Protein AF-A0A6B3EVW9-F1 (afdb_monomer_lite)

Structure (mmCIF, N/CA/C/O backbone):
data_AF-A0A6B3EVW9-F1
#
_entry.id   AF-A0A6B3EVW9-F1
#
loop_
_atom_site.group_PDB
_atom_site.id
_atom_site.type_symbol
_atom_site.label_atom_id
_atom_site.label_alt_id
_atom_site.label_comp_id
_atom_site.label_asym_id
_atom_site.label_entity_id
_atom_site.label_seq_id
_atom_site.pdbx_PDB_ins_code
_atom_site.Cartn_x
_atom_site.Cartn_y
_atom_site.Cartn_z
_atom_site.occupancy
_atom_site.B_iso_or_equiv
_atom_site.auth_seq_id
_atom_site.auth_comp_id
_atom_site.auth_asym_id
_atom_site.auth_atom_id
_atom_site.pdbx_PDB_model_num
ATOM 1 N N . TRP A 1 1 ? -6.350 -19.915 9.420 1.00 92.56 1 TRP A N 1
ATOM 2 C CA . TRP A 1 1 ? -6.294 -18.930 8.318 1.00 92.56 1 TRP A CA 1
ATOM 3 C C . TRP A 1 1 ? -4.912 -18.767 7.676 1.00 92.56 1 TRP A C 1
ATOM 5 O O . TRP A 1 1 ? -4.705 -19.377 6.641 1.00 92.56 1 TRP A O 1
ATOM 15 N N . TRP A 1 2 ? -3.934 -18.014 8.222 1.00 94.38 2 TRP A N 1
ATOM 16 C CA . TRP A 1 2 ? -2.649 -17.780 7.506 1.00 94.38 2 TRP A CA 1
ATOM 17 C C . TRP A 1 2 ? -1.903 -19.070 7.156 1.00 94.38 2 TRP A C 1
ATOM 19 O O . TRP A 1 2 ? -1.462 -19.227 6.024 1.00 94.38 2 TRP A O 1
ATOM 29 N N . ARG A 1 3 ? -1.845 -20.028 8.091 1.00 95.31 3 ARG A N 1
ATOM 30 C CA . ARG A 1 3 ? -1.241 -21.350 7.850 1.00 95.31 3 ARG A CA 1
ATOM 31 C C . ARG A 1 3 ? -1.857 -22.089 6.658 1.00 95.31 3 ARG A C 1
ATOM 33 O O . ARG A 1 3 ? -1.144 -22.807 5.977 1.00 95.31 3 ARG A O 1
ATOM 40 N N . GLU A 1 4 ? -3.148 -21.895 6.397 1.00 95.69 4 GLU A N 1
ATOM 41 C CA . GLU A 1 4 ? -3.839 -22.511 5.256 1.00 95.69 4 GLU A CA 1
ATOM 42 C C . GLU A 1 4 ? -3.538 -21.786 3.937 1.00 95.69 4 GLU A C 1
ATOM 44 O O . GLU A 1 4 ? -3.576 -22.402 2.878 1.00 95.69 4 GLU A O 1
ATOM 49 N N . ARG A 1 5 ? -3.239 -20.480 3.982 1.00 92.75 5 ARG A N 1
ATOM 50 C CA . ARG A 1 5 ? -2.986 -19.665 2.782 1.00 92.75 5 ARG A CA 1
ATOM 51 C C . ARG A 1 5 ? -1.537 -19.658 2.337 1.00 92.75 5 ARG A C 1
ATOM 53 O O . ARG A 1 5 ? -1.301 -19.602 1.137 1.00 92.75 5 ARG A O 1
ATOM 60 N N . LEU A 1 6 ? -0.597 -19.758 3.279 1.00 93.62 6 LEU A N 1
ATOM 61 C CA . LEU A 1 6 ? 0.848 -19.748 3.024 1.00 93.62 6 LEU A CA 1
ATOM 62 C C . LEU A 1 6 ? 1.284 -20.621 1.830 1.00 93.62 6 LEU A C 1
ATOM 64 O O . LEU A 1 6 ? 2.048 -20.109 1.014 1.00 93.62 6 LEU A O 1
ATOM 68 N N . PRO A 1 7 ? 0.801 -21.872 1.658 1.00 95.50 7 PRO A N 1
ATOM 69 C CA . PRO A 1 7 ? 1.230 -22.717 0.540 1.00 95.50 7 PRO A CA 1
ATOM 70 C C . PRO A 1 7 ? 0.854 -22.187 -0.852 1.00 95.50 7 PRO A C 1
ATOM 72 O O . PRO A 1 7 ? 1.458 -22.603 -1.834 1.00 95.50 7 PRO A O 1
ATOM 75 N N . ASN A 1 8 ? -0.141 -21.298 -0.943 1.00 94.31 8 ASN A N 1
ATOM 76 C CA . ASN A 1 8 ? -0.726 -20.832 -2.204 1.00 94.31 8 ASN A CA 1
ATOM 77 C C . ASN A 1 8 ? -0.412 -19.363 -2.523 1.00 94.31 8 ASN A C 1
ATOM 79 O O . ASN A 1 8 ? -0.907 -18.847 -3.528 1.00 94.31 8 ASN A O 1
ATOM 83 N N . LEU A 1 9 ? 0.353 -18.677 -1.668 1.00 94.44 9 LEU A N 1
ATOM 84 C CA . LEU A 1 9 ? 0.688 -17.275 -1.888 1.00 94.44 9 LEU A CA 1
ATOM 85 C C . LEU A 1 9 ? 1.670 -17.131 -3.065 1.00 94.44 9 LEU A C 1
ATOM 87 O O . LEU A 1 9 ? 2.618 -17.917 -3.170 1.00 94.44 9 LEU A O 1
ATOM 91 N N . PRO A 1 10 ? 1.486 -16.126 -3.939 1.00 95.00 10 PRO A N 1
ATOM 92 C CA . PRO A 1 10 ? 2.425 -15.869 -5.020 1.00 95.00 10 PRO A CA 1
ATOM 93 C C . PRO A 1 10 ? 3.740 -15.279 -4.490 1.00 95.00 10 PRO A C 1
ATOM 95 O O . PRO A 1 10 ? 3.933 -15.034 -3.299 1.00 95.00 10 PRO A O 1
ATOM 98 N N . ARG A 1 11 ? 4.682 -15.042 -5.403 1.00 92.56 11 ARG A N 1
ATOM 99 C CA . ARG A 1 11 ? 5.918 -14.318 -5.089 1.00 92.56 11 ARG A CA 1
ATOM 100 C C . ARG A 1 11 ? 5.661 -12.808 -5.025 1.00 92.56 11 ARG A C 1
ATOM 102 O O . ARG A 1 11 ? 4.625 -12.320 -5.469 1.00 92.56 11 ARG A O 1
ATOM 109 N N . ALA A 1 12 ? 6.622 -12.069 -4.480 1.00 92.69 12 ALA A N 1
ATOM 110 C CA . ALA A 1 12 ? 6.663 -10.615 -4.620 1.00 92.69 12 ALA A CA 1
ATOM 111 C C . ALA A 1 12 ? 6.796 -10.214 -6.108 1.00 92.69 12 ALA A C 1
ATOM 113 O O . ALA A 1 12 ? 7.372 -10.988 -6.884 1.00 92.69 12 ALA A O 1
ATOM 114 N N . PRO A 1 13 ? 6.300 -9.029 -6.508 1.00 93.81 13 PRO A N 1
ATOM 115 C CA . PRO A 1 13 ? 6.425 -8.549 -7.882 1.00 93.81 13 PRO A CA 1
ATOM 116 C C . PRO A 1 13 ? 7.898 -8.361 -8.266 1.00 93.81 13 PRO A C 1
ATOM 118 O O . PRO A 1 13 ? 8.693 -7.855 -7.468 1.00 93.81 13 PRO A O 1
ATOM 121 N N . ARG A 1 14 ? 8.266 -8.734 -9.497 1.00 92.75 14 ARG A N 1
ATOM 122 C CA . ARG A 1 14 ? 9.594 -8.445 -10.057 1.00 92.75 14 ARG A CA 1
ATOM 123 C C . ARG A 1 14 ? 9.526 -7.213 -10.945 1.00 92.75 14 ARG A C 1
ATOM 125 O O . ARG A 1 14 ? 9.082 -7.287 -12.086 1.00 92.75 14 ARG A O 1
ATOM 132 N N . LEU A 1 15 ? 9.988 -6.093 -10.401 1.00 92.75 15 LEU A N 1
ATOM 133 C CA . LEU A 1 15 ? 10.106 -4.822 -11.111 1.00 92.75 15 LEU A CA 1
ATOM 134 C C . LEU A 1 15 ? 11.436 -4.739 -11.883 1.00 92.75 15 LEU A C 1
ATOM 136 O O . LEU A 1 15 ? 12.411 -5.382 -11.488 1.00 92.75 15 LEU A O 1
ATOM 140 N N . PRO A 1 16 ? 11.517 -3.920 -12.948 1.00 92.50 16 PRO A N 1
ATOM 141 C CA . PRO A 1 16 ? 12.755 -3.675 -13.674 1.00 92.50 16 PRO A CA 1
ATOM 142 C C . PRO A 1 16 ? 13.716 -2.858 -12.806 1.00 92.50 16 PRO A C 1
ATOM 144 O O . PRO A 1 16 ? 13.627 -1.633 -12.719 1.00 92.50 16 PRO A O 1
ATOM 147 N N . THR A 1 17 ? 14.645 -3.544 -12.150 1.00 89.00 17 THR A N 1
ATOM 148 C CA . THR A 1 17 ? 15.698 -2.938 -11.334 1.00 89.00 17 THR A CA 1
ATOM 149 C C . THR A 1 17 ? 17.056 -3.089 -12.017 1.00 89.00 17 THR A C 1
ATOM 151 O O . THR A 1 17 ? 17.298 -4.030 -12.770 1.00 89.00 17 THR A O 1
ATOM 154 N N . THR A 1 18 ? 17.971 -2.152 -11.759 1.00 86.25 18 THR A N 1
ATOM 155 C CA . THR A 1 18 ? 19.360 -2.235 -12.248 1.00 86.25 18 THR A CA 1
ATOM 156 C C . THR A 1 18 ? 20.193 -3.265 -11.484 1.00 86.25 18 THR A C 1
ATOM 158 O O . THR A 1 18 ? 21.204 -3.737 -11.994 1.00 86.25 18 THR A O 1
ATOM 161 N N . VAL A 1 19 ? 19.767 -3.609 -10.267 1.00 83.88 19 VAL A N 1
ATOM 162 C CA . VAL A 1 19 ? 20.385 -4.596 -9.375 1.00 83.88 19 VAL A CA 1
ATOM 163 C C . VAL A 1 19 ? 19.284 -5.502 -8.839 1.00 83.88 19 VAL A C 1
ATOM 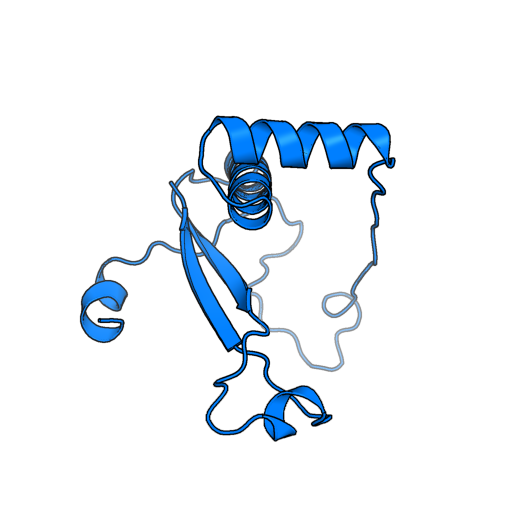165 O O . VAL A 1 19 ? 18.175 -5.027 -8.582 1.00 83.88 19 VAL A O 1
ATOM 168 N N . ASP A 1 20 ? 19.563 -6.796 -8.681 1.00 83.31 20 ASP A N 1
ATOM 169 C CA . ASP A 1 20 ? 18.605 -7.720 -8.071 1.00 83.31 20 ASP A CA 1
ATOM 170 C C . A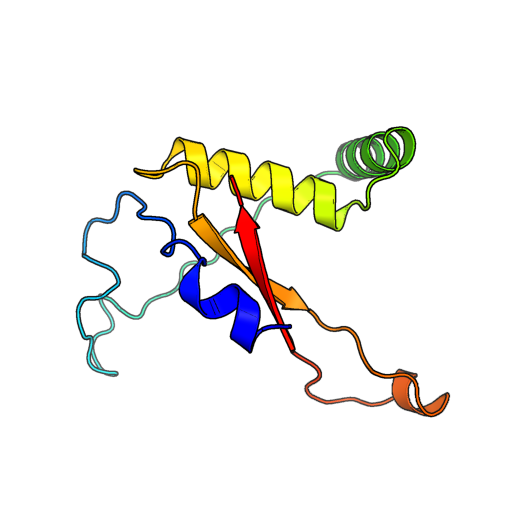SP A 1 20 ? 18.357 -7.299 -6.607 1.00 83.31 20 ASP A C 1
ATOM 172 O O . ASP A 1 20 ? 19.311 -7.285 -5.821 1.00 83.31 20 ASP A O 1
ATOM 176 N N . PRO A 1 21 ? 17.111 -6.961 -6.218 1.00 77.75 21 PRO A N 1
ATOM 177 C CA . PRO A 1 21 ? 16.784 -6.532 -4.859 1.00 77.75 21 PRO A CA 1
ATOM 178 C C . PRO A 1 21 ? 17.020 -7.616 -3.794 1.00 77.75 21 PRO A C 1
ATOM 180 O O . PRO A 1 21 ? 17.024 -7.299 -2.608 1.00 77.75 21 PRO A O 1
ATOM 183 N N . LEU A 1 22 ? 17.216 -8.880 -4.186 1.00 79.06 22 LEU A N 1
ATOM 184 C CA . LEU A 1 22 ? 17.574 -9.981 -3.287 1.00 79.06 22 LEU A CA 1
ATOM 185 C C . LEU A 1 22 ? 19.090 -10.179 -3.143 1.00 79.06 22 LEU A C 1
ATOM 187 O O . LEU A 1 22 ? 19.517 -11.080 -2.419 1.00 79.06 22 LEU A O 1
ATOM 191 N N . THR A 1 23 ? 19.907 -9.353 -3.803 1.00 83.81 23 THR A N 1
ATOM 192 C CA . THR A 1 23 ? 21.362 -9.359 -3.611 1.00 83.81 23 THR A CA 1
ATOM 193 C C . THR A 1 23 ? 21.677 -9.009 -2.153 1.00 83.81 23 THR A C 1
ATOM 195 O O . THR A 1 23 ? 21.257 -7.949 -1.687 1.00 83.81 23 THR A O 1
ATOM 198 N N . PRO A 1 24 ? 22.414 -9.855 -1.407 1.00 83.38 24 PRO A N 1
ATOM 199 C CA . PRO A 1 24 ? 22.807 -9.536 -0.041 1.00 83.38 24 PRO A CA 1
ATOM 200 C C . PRO A 1 24 ? 23.681 -8.281 -0.002 1.00 83.38 24 PRO A C 1
ATOM 202 O O . PRO A 1 24 ? 24.711 -8.215 -0.671 1.00 83.38 24 PRO A O 1
ATOM 205 N N . VAL A 1 25 ? 23.289 -7.308 0.815 1.00 82.94 25 VAL A N 1
ATOM 206 C CA . VAL A 1 25 ? 24.023 -6.054 1.013 1.00 82.94 25 VAL A CA 1
ATOM 207 C C . VAL A 1 25 ? 24.501 -5.944 2.452 1.00 82.94 25 VAL A C 1
ATOM 209 O O . VAL A 1 25 ? 23.786 -6.294 3.392 1.00 82.94 25 VAL A O 1
ATOM 212 N N . SER A 1 26 ? 25.732 -5.470 2.637 1.00 82.19 26 SER A N 1
ATOM 213 C CA . SER A 1 26 ? 26.234 -5.144 3.974 1.00 82.19 26 SER A CA 1
ATOM 214 C C . SER A 1 26 ? 25.637 -3.817 4.450 1.00 82.19 26 SER A C 1
ATOM 216 O O . SER A 1 26 ? 25.341 -2.944 3.638 1.00 82.19 26 SER A O 1
ATOM 218 N N . ALA A 1 27 ? 25.529 -3.615 5.765 1.00 74.56 27 ALA A N 1
ATOM 219 C CA . ALA A 1 27 ? 25.033 -2.354 6.327 1.00 74.56 27 ALA A CA 1
ATOM 220 C C . ALA A 1 27 ? 25.885 -1.121 5.943 1.00 74.56 27 ALA A C 1
ATOM 222 O O . ALA A 1 27 ? 25.413 0.005 6.060 1.00 74.56 27 ALA A O 1
ATOM 223 N N . GLY A 1 28 ? 27.131 -1.323 5.495 1.00 79.81 28 GLY A N 1
ATOM 224 C CA . GLY A 1 28 ? 28.015 -0.255 5.016 1.00 79.81 28 GLY A CA 1
ATOM 225 C C . GLY A 1 28 ? 27.873 0.070 3.526 1.00 79.81 28 GLY A C 1
ATOM 226 O O . GLY A 1 28 ? 28.519 1.003 3.054 1.00 79.81 28 GLY A O 1
ATOM 227 N N . ASP A 1 29 ? 27.065 -0.683 2.774 1.00 80.44 29 ASP A N 1
ATOM 228 C CA . ASP A 1 29 ? 26.895 -0.489 1.334 1.00 80.44 29 ASP A CA 1
ATOM 229 C C . ASP A 1 29 ? 25.858 0.603 1.042 1.00 80.44 29 ASP A C 1
ATOM 231 O O . ASP A 1 29 ? 24.670 0.348 0.829 1.00 80.44 29 ASP A O 1
ATOM 235 N N . THR A 1 30 ? 26.311 1.853 1.043 1.00 77.12 30 THR A N 1
ATOM 236 C CA . THR A 1 30 ? 25.463 3.030 0.811 1.00 77.12 30 THR A CA 1
ATOM 237 C C . THR A 1 30 ? 24.982 3.169 -0.634 1.00 77.12 30 THR A C 1
ATOM 239 O O . THR A 1 30 ? 24.041 3.925 -0.880 1.00 77.12 30 THR A O 1
ATOM 242 N N . ALA A 1 31 ? 25.577 2.442 -1.589 1.00 75.69 31 ALA A N 1
ATOM 243 C CA . ALA A 1 31 ? 25.146 2.467 -2.985 1.00 75.69 31 ALA A CA 1
ATOM 244 C C . ALA A 1 31 ? 23.817 1.723 -3.172 1.00 75.69 31 ALA A C 1
ATOM 246 O O . ALA A 1 31 ? 22.982 2.143 -3.974 1.00 75.69 31 ALA A O 1
ATOM 247 N N . LEU A 1 32 ? 23.608 0.650 -2.401 1.00 73.56 32 LEU A N 1
ATOM 248 C CA . LEU A 1 32 ? 22.403 -0.179 -2.462 1.00 73.56 32 LEU A CA 1
ATOM 249 C C . LEU A 1 32 ? 21.425 0.057 -1.297 1.00 73.56 32 LEU A C 1
ATOM 251 O O . LEU A 1 32 ? 20.263 -0.327 -1.397 1.00 73.56 32 LEU A O 1
ATOM 255 N N . THR A 1 33 ? 21.839 0.740 -0.222 1.00 77.31 33 THR A N 1
ATOM 256 C CA . THR A 1 33 ? 21.000 1.021 0.966 1.00 77.31 33 THR A CA 1
ATOM 257 C C . THR A 1 33 ? 20.528 2.481 1.070 1.00 77.31 33 THR A C 1
ATOM 259 O O . THR A 1 33 ? 20.398 3.039 2.159 1.00 77.31 33 THR A O 1
ATOM 262 N N . HIS A 1 34 ? 20.231 3.129 -0.058 1.00 82.44 34 HIS A N 1
ATOM 263 C CA . HIS A 1 34 ? 19.726 4.507 -0.087 1.00 82.44 34 HIS A CA 1
ATOM 264 C C . HIS A 1 34 ? 18.236 4.584 -0.465 1.00 82.44 34 HIS A C 1
ATOM 266 O O . HIS A 1 34 ? 17.775 3.931 -1.397 1.00 82.44 34 HIS A O 1
ATOM 272 N N . SER A 1 35 ? 17.481 5.453 0.217 1.00 87.25 35 SER A N 1
ATOM 273 C CA . SER A 1 35 ? 16.068 5.727 -0.078 1.00 87.25 35 SER A CA 1
ATOM 274 C C . SER A 1 35 ? 15.879 7.130 -0.645 1.00 87.25 35 SER A C 1
ATOM 276 O O . SER A 1 35 ? 16.300 8.116 -0.047 1.00 87.25 35 SER A O 1
ATOM 278 N N . ARG A 1 36 ? 15.172 7.243 -1.774 1.00 90.62 36 ARG A N 1
ATOM 279 C CA . ARG A 1 36 ? 14.742 8.534 -2.328 1.00 90.62 36 ARG A CA 1
ATOM 280 C C . ARG A 1 36 ? 13.255 8.741 -2.070 1.00 90.62 36 ARG A C 1
ATOM 282 O O . ARG A 1 36 ? 12.433 7.930 -2.485 1.00 90.62 36 ARG A O 1
ATOM 289 N N . ARG A 1 37 ? 12.893 9.867 -1.453 1.00 94.56 37 ARG A N 1
ATOM 290 C CA . ARG A 1 37 ? 11.489 10.242 -1.256 1.00 94.56 37 ARG A CA 1
ATOM 291 C C . ARG A 1 37 ? 10.939 10.922 -2.507 1.00 94.56 37 ARG A C 1
ATOM 293 O O . ARG A 1 37 ? 11.370 12.015 -2.866 1.00 94.56 37 ARG A O 1
ATOM 300 N N . LEU A 1 38 ? 9.957 10.286 -3.134 1.00 95.88 38 LEU A N 1
ATOM 301 C CA . LEU A 1 38 ? 9.100 10.893 -4.150 1.00 95.88 38 LEU A CA 1
ATOM 302 C C . LEU A 1 38 ? 7.723 11.155 -3.537 1.00 95.88 38 LEU A C 1
ATOM 304 O O . LEU A 1 38 ? 7.305 10.453 -2.616 1.00 95.88 38 LEU A O 1
ATOM 308 N N . HIS A 1 39 ? 7.031 12.187 -4.009 1.00 95.94 39 HIS A N 1
ATOM 309 C CA . HIS A 1 39 ? 5.677 12.489 -3.563 1.00 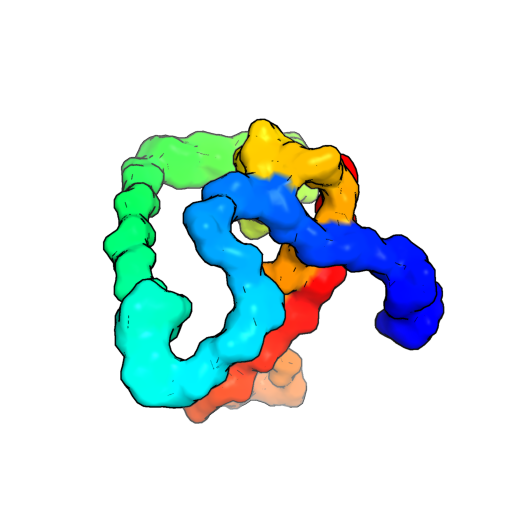95.94 39 HIS A CA 1
ATOM 310 C C . HIS A 1 39 ? 4.841 13.016 -4.724 1.00 95.94 39 HIS A C 1
ATOM 312 O O . HIS A 1 39 ? 5.347 13.699 -5.613 1.00 95.94 39 HIS A O 1
ATOM 318 N N . HIS A 1 40 ? 3.554 12.700 -4.684 1.00 94.75 40 HIS A N 1
ATOM 319 C CA . HIS A 1 40 ? 2.547 13.249 -5.574 1.00 94.75 40 HIS A CA 1
ATOM 320 C C . HIS A 1 40 ? 1.345 13.661 -4.727 1.00 94.75 40 HIS A C 1
ATOM 322 O O . HIS A 1 40 ? 0.962 12.941 -3.802 1.00 94.75 40 HIS A O 1
ATOM 328 N N . TRP A 1 41 ? 0.782 14.832 -5.011 1.00 96.38 41 TRP A N 1
ATOM 329 C CA . TRP A 1 41 ? -0.340 15.379 -4.261 1.00 96.38 41 TRP A CA 1
ATOM 330 C C . TRP A 1 41 ? -1.570 15.464 -5.154 1.00 96.38 41 TRP A C 1
ATOM 332 O O . TRP A 1 41 ? -1.552 16.145 -6.176 1.00 96.38 41 TRP A O 1
ATOM 342 N N . LEU A 1 42 ? -2.638 14.785 -4.736 1.00 95.69 42 LEU A N 1
ATOM 343 C CA . LEU A 1 42 ? -3.958 14.938 -5.332 1.00 95.69 42 LEU A CA 1
ATOM 344 C C . LEU A 1 42 ? -4.644 16.150 -4.708 1.00 95.69 42 LEU A C 1
ATOM 346 O O . LEU A 1 42 ? -4.781 16.228 -3.481 1.00 95.69 42 LEU A O 1
ATOM 350 N N . GLY A 1 43 ? -5.097 17.070 -5.558 1.00 98.31 43 GLY A N 1
ATOM 351 C CA . GLY A 1 43 ? -5.829 18.246 -5.116 1.00 98.31 43 GLY A CA 1
ATOM 352 C C . GLY A 1 43 ? -7.150 17.879 -4.425 1.00 98.31 43 GLY A C 1
ATOM 353 O O . GLY A 1 43 ? -7.644 16.755 -4.561 1.00 98.31 43 GLY A O 1
ATOM 354 N N . PRO A 1 44 ? -7.777 18.818 -3.692 1.00 98.25 44 PRO A N 1
ATOM 355 C CA . PRO A 1 44 ? -9.026 18.553 -2.980 1.00 98.25 44 PRO A CA 1
ATOM 356 C C . PRO A 1 44 ? -10.140 18.015 -3.887 1.00 98.25 44 PRO A C 1
ATOM 358 O O . PRO A 1 44 ? -10.867 17.110 -3.480 1.00 98.25 44 PRO A O 1
ATOM 361 N N . ALA A 1 45 ? -10.242 18.536 -5.116 1.00 98.44 45 ALA A N 1
ATOM 362 C CA . ALA A 1 45 ? -11.228 18.099 -6.101 1.00 98.44 45 ALA A CA 1
ATOM 363 C C . ALA A 1 45 ? -10.994 16.646 -6.546 1.00 98.44 45 ALA A C 1
ATOM 365 O O . ALA A 1 45 ? -11.918 15.836 -6.478 1.00 98.44 45 ALA A O 1
ATOM 366 N N . ASP A 1 46 ? -9.759 16.288 -6.904 1.00 97.56 46 ASP A N 1
ATOM 367 C CA . ASP A 1 46 ? -9.408 14.933 -7.352 1.00 97.56 46 ASP A CA 1
ATOM 368 C C . ASP A 1 46 ? -9.573 13.910 -6.226 1.00 97.56 46 ASP A C 1
ATOM 370 O O . ASP A 1 46 ? -10.143 12.834 -6.414 1.00 97.56 46 ASP A O 1
ATOM 374 N N . LYS A 1 47 ? -9.149 14.275 -5.008 1.00 97.56 47 LYS A N 1
ATOM 375 C CA . LYS A 1 47 ? -9.357 13.453 -3.812 1.00 97.56 47 LYS A CA 1
ATOM 376 C C . LYS A 1 47 ? -10.846 13.216 -3.555 1.00 97.56 47 LYS A C 1
ATOM 378 O O . LYS A 1 47 ? -11.244 12.090 -3.252 1.00 97.56 47 LYS A O 1
ATOM 383 N N . ALA A 1 48 ? -11.673 14.256 -3.657 1.00 98.12 48 ALA A N 1
ATOM 384 C CA . ALA A 1 48 ? -13.116 14.129 -3.478 1.00 98.12 48 ALA A CA 1
ATOM 385 C C . ALA A 1 48 ? -13.745 13.253 -4.569 1.00 98.12 48 ALA A C 1
ATOM 387 O O . ALA A 1 48 ? -14.578 12.400 -4.258 1.00 98.12 48 ALA A O 1
ATOM 388 N N . ALA A 1 49 ? -13.315 13.411 -5.824 1.00 97.75 49 ALA A N 1
ATOM 389 C CA . ALA A 1 49 ? -13.769 12.590 -6.939 1.00 97.75 49 ALA A CA 1
ATOM 390 C C . ALA A 1 49 ? -13.459 11.103 -6.706 1.00 97.75 49 ALA A C 1
ATOM 392 O O . ALA A 1 49 ? -14.362 10.272 -6.813 1.00 97.75 49 ALA A O 1
ATOM 393 N N . LEU A 1 50 ? -12.232 10.776 -6.285 1.00 96.69 50 LEU A N 1
ATOM 394 C CA . LEU A 1 50 ? -11.824 9.410 -5.949 1.00 96.69 50 LEU A CA 1
ATOM 395 C C . LEU A 1 50 ? -12.676 8.812 -4.819 1.00 96.69 50 LEU A C 1
ATOM 397 O O . LEU A 1 50 ? -13.185 7.699 -4.947 1.00 96.69 50 LEU A O 1
ATOM 401 N N . ILE A 1 51 ? -12.869 9.550 -3.721 1.00 98.06 51 ILE A N 1
ATOM 402 C CA . ILE A 1 51 ? -13.660 9.077 -2.574 1.00 98.06 51 ILE A CA 1
ATOM 403 C C . ILE A 1 51 ? -15.123 8.853 -2.974 1.00 98.06 51 ILE A C 1
ATOM 405 O O . ILE A 1 51 ? -15.726 7.853 -2.582 1.00 98.06 51 ILE A O 1
ATOM 409 N N . ASN A 1 52 ? -15.702 9.762 -3.758 1.00 98.19 52 ASN A N 1
ATOM 410 C CA . ASN A 1 52 ? -17.085 9.648 -4.210 1.00 98.19 52 ASN A CA 1
ATOM 411 C C . ASN A 1 52 ? -17.275 8.481 -5.185 1.00 98.19 52 ASN A C 1
ATOM 413 O O . ASN A 1 52 ? -18.284 7.781 -5.097 1.00 98.19 52 ASN A O 1
ATOM 417 N N . ALA A 1 53 ? -16.311 8.243 -6.077 1.00 98.00 53 ALA A N 1
ATOM 418 C CA . ALA A 1 53 ? -16.317 7.082 -6.957 1.00 98.00 53 ALA A CA 1
ATOM 419 C C . ALA A 1 53 ? -16.250 5.779 -6.149 1.00 98.00 53 ALA A C 1
ATOM 421 O O . ALA A 1 53 ? -17.120 4.927 -6.310 1.00 98.00 53 ALA A O 1
ATOM 422 N N . ALA A 1 54 ? -15.299 5.662 -5.216 1.00 98.12 54 ALA A N 1
ATOM 423 C CA . ALA A 1 54 ? -15.169 4.491 -4.347 1.00 98.12 54 ALA A CA 1
ATOM 424 C C . ALA A 1 54 ? -16.482 4.188 -3.601 1.00 98.12 54 ALA A C 1
ATOM 426 O O . ALA A 1 54 ? -16.987 3.067 -3.648 1.00 98.12 54 ALA A O 1
ATOM 427 N N . ARG A 1 55 ? -17.102 5.219 -3.007 1.00 97.25 55 ARG A N 1
ATOM 428 C CA . ARG A 1 55 ? -18.399 5.098 -2.320 1.00 97.25 55 ARG A CA 1
ATOM 429 C C . ARG A 1 55 ? -19.524 4.639 -3.240 1.00 97.25 55 ARG A C 1
ATOM 431 O O . ARG A 1 55 ? -20.309 3.788 -2.837 1.00 97.25 55 ARG A O 1
ATOM 438 N N . ARG A 1 56 ? -19.608 5.181 -4.461 1.00 98.12 56 ARG A N 1
ATOM 439 C CA . ARG A 1 56 ? -20.628 4.792 -5.450 1.00 98.12 56 ARG A CA 1
ATOM 440 C C . ARG A 1 56 ? -20.560 3.300 -5.783 1.00 98.12 56 ARG A C 1
ATOM 442 O O . ARG A 1 56 ? -21.600 2.692 -5.998 1.00 98.12 56 ARG A O 1
ATOM 449 N N . TYR A 1 57 ? -19.357 2.732 -5.795 1.00 97.25 57 TYR A N 1
ATOM 450 C CA . TYR A 1 57 ? -19.124 1.310 -6.052 1.00 97.25 57 TYR A CA 1
ATOM 451 C C . TYR A 1 57 ? -19.052 0.451 -4.777 1.00 97.25 57 TYR A C 1
ATOM 453 O O . TYR A 1 57 ? -18.742 -0.731 -4.862 1.00 97.25 57 TYR A O 1
ATOM 461 N N . GLY A 1 58 ? -19.344 1.014 -3.598 1.00 97.81 58 GLY A N 1
ATOM 462 C CA . GLY A 1 58 ? -19.383 0.261 -2.340 1.00 97.81 58 GLY A CA 1
ATOM 463 C C . GLY A 1 58 ? -18.017 -0.200 -1.821 1.00 97.81 58 GLY A C 1
ATOM 464 O O . GLY A 1 58 ? -17.963 -1.109 -0.997 1.00 97.81 58 GLY A O 1
ATOM 465 N N . ILE A 1 59 ? -16.920 0.415 -2.271 1.00 97.81 59 ILE A N 1
ATOM 466 C CA . ILE A 1 59 ? -15.557 0.087 -1.831 1.00 97.81 59 ILE A CA 1
ATOM 467 C C . ILE A 1 59 ? -14.949 1.210 -0.990 1.00 97.81 59 ILE A C 1
ATOM 469 O O . ILE A 1 59 ? -15.341 2.379 -1.067 1.00 97.81 59 ILE A O 1
ATOM 473 N N . THR A 1 60 ? -13.959 0.864 -0.168 1.00 96.31 60 THR A N 1
ATOM 474 C CA . THR A 1 60 ? -13.233 1.861 0.623 1.00 96.31 60 THR A CA 1
ATOM 475 C C . THR A 1 60 ? -12.255 2.643 -0.264 1.00 96.31 60 THR A C 1
ATOM 477 O O . THR A 1 60 ? -11.718 2.090 -1.228 1.00 96.31 60 THR A O 1
ATOM 480 N N . PRO A 1 61 ? -11.944 3.914 0.060 1.00 95.81 61 PRO A N 1
ATOM 481 C CA . PRO A 1 61 ? -10.893 4.654 -0.641 1.00 95.81 61 PRO A CA 1
ATOM 482 C C . PRO A 1 61 ? -9.527 3.954 -0.588 1.00 95.81 61 PRO A C 1
ATOM 484 O O . PRO A 1 61 ? -8.765 4.029 -1.546 1.00 95.81 61 PRO A O 1
ATOM 487 N N . ALA A 1 62 ? -9.232 3.251 0.512 1.00 94.00 62 ALA A N 1
ATOM 488 C CA . ALA A 1 62 ? -8.011 2.465 0.657 1.00 94.00 62 ALA A CA 1
ATOM 489 C C . ALA A 1 62 ? -7.968 1.290 -0.331 1.00 94.00 62 ALA A C 1
ATOM 491 O O . ALA A 1 62 ? -6.951 1.108 -0.990 1.00 94.00 62 ALA A O 1
ATOM 492 N N . ALA A 1 63 ? -9.070 0.547 -0.491 1.00 95.38 63 ALA A N 1
ATOM 493 C CA . ALA A 1 63 ? -9.162 -0.530 -1.477 1.00 95.38 63 ALA A CA 1
ATOM 494 C C . ALA A 1 63 ? -9.029 0.009 -2.909 1.00 95.38 63 ALA A C 1
ATOM 496 O O . ALA A 1 63 ? -8.240 -0.519 -3.680 1.00 95.38 63 ALA A O 1
ATOM 497 N N . ALA A 1 64 ? -9.712 1.113 -3.236 1.00 96.69 64 ALA A N 1
ATOM 498 C CA . ALA A 1 64 ? -9.601 1.749 -4.551 1.00 96.69 64 ALA A CA 1
ATOM 499 C C . ALA A 1 64 ? -8.154 2.167 -4.881 1.00 96.69 64 ALA A C 1
ATOM 501 O O . ALA A 1 64 ? -7.672 1.922 -5.986 1.00 96.69 64 ALA A O 1
ATOM 502 N N . LEU A 1 65 ? -7.445 2.768 -3.917 1.00 95.38 65 LEU A N 1
ATOM 503 C CA . LEU A 1 65 ? -6.035 3.133 -4.077 1.00 95.38 65 LEU A CA 1
ATOM 504 C C . LEU A 1 65 ? -5.119 1.911 -4.159 1.00 95.38 65 LEU A C 1
ATOM 506 O O . LEU A 1 65 ? -4.207 1.910 -4.980 1.00 95.38 65 LEU A O 1
ATOM 510 N N . ALA A 1 66 ? -5.353 0.885 -3.340 1.00 95.62 66 ALA A N 1
ATOM 511 C CA . ALA A 1 66 ? -4.582 -0.353 -3.381 1.00 95.62 66 ALA A CA 1
ATOM 512 C C . ALA A 1 66 ? -4.721 -1.050 -4.742 1.00 95.62 66 ALA A C 1
ATOM 514 O O . ALA A 1 66 ? -3.715 -1.478 -5.296 1.00 95.62 66 ALA A O 1
ATOM 515 N N . THR A 1 67 ? -5.928 -1.087 -5.317 1.00 96.06 67 THR A N 1
ATOM 516 C CA . THR A 1 67 ? -6.168 -1.608 -6.670 1.00 96.06 67 THR A CA 1
ATOM 517 C C . THR A 1 67 ? -5.434 -0.783 -7.723 1.00 96.06 67 THR A C 1
ATOM 519 O O . THR A 1 67 ? -4.693 -1.345 -8.519 1.00 96.06 67 THR A O 1
ATOM 522 N N . ALA A 1 68 ? -5.561 0.549 -7.706 1.00 96.25 68 ALA A N 1
ATOM 523 C CA . ALA A 1 68 ? -4.849 1.402 -8.661 1.00 96.25 68 ALA A CA 1
ATOM 524 C C . ALA A 1 68 ? -3.319 1.246 -8.557 1.00 96.25 68 ALA A C 1
ATOM 526 O O . ALA A 1 68 ? -2.620 1.236 -9.567 1.00 96.25 68 ALA A O 1
ATOM 527 N N . PHE A 1 69 ? -2.797 1.097 -7.337 1.00 96.62 69 PHE A N 1
ATOM 528 C CA . PHE A 1 69 ? -1.385 0.826 -7.096 1.00 96.62 69 PHE A CA 1
ATOM 529 C C . PHE A 1 69 ? -0.969 -0.549 -7.637 1.00 96.62 69 PHE A C 1
ATOM 531 O O . PHE A 1 69 ? 0.036 -0.642 -8.338 1.00 96.62 69 PHE A O 1
ATOM 538 N N . ALA A 1 70 ? -1.750 -1.598 -7.361 1.00 97.62 70 ALA A N 1
ATOM 539 C CA . ALA A 1 70 ? -1.497 -2.947 -7.858 1.00 97.62 70 ALA A CA 1
ATOM 540 C C . ALA A 1 70 ? -1.502 -3.005 -9.393 1.00 97.62 70 ALA A C 1
ATOM 542 O O . ALA A 1 70 ? -0.573 -3.563 -9.962 1.00 97.62 70 ALA A O 1
ATOM 543 N N . GLU A 1 71 ? -2.454 -2.351 -10.066 1.00 97.88 71 GLU A N 1
ATOM 544 C CA . GLU A 1 71 ? -2.510 -2.272 -11.535 1.00 97.88 71 GLU A CA 1
ATOM 545 C C . GLU A 1 71 ? -1.239 -1.655 -12.135 1.00 97.88 71 GLU A C 1
ATOM 547 O O . GLU A 1 71 ? -0.682 -2.161 -13.110 1.00 97.88 71 GLU A O 1
ATOM 552 N N . VAL A 1 72 ? -0.726 -0.580 -11.526 1.00 97.50 72 VAL A N 1
ATOM 553 C CA . VAL A 1 72 ? 0.527 0.042 -11.974 1.00 97.50 72 VAL A CA 1
ATOM 554 C C . VAL A 1 72 ? 1.712 -0.889 -11.729 1.00 97.50 72 VAL A C 1
ATOM 556 O O . VAL A 1 72 ? 2.545 -1.052 -12.615 1.00 97.50 72 VAL A O 1
ATOM 559 N N . ILE A 1 73 ? 1.798 -1.533 -10.564 1.00 97.25 73 ILE A N 1
ATOM 560 C CA . ILE A 1 73 ? 2.877 -2.489 -10.279 1.00 97.25 73 ILE A CA 1
ATOM 561 C C . ILE A 1 73 ? 2.822 -3.673 -11.252 1.00 97.25 73 ILE A C 1
ATOM 563 O O . ILE A 1 73 ? 3.860 -4.049 -11.791 1.00 97.25 73 ILE A O 1
ATOM 567 N N . ALA A 1 74 ? 1.632 -4.203 -11.541 1.00 97.12 74 ALA A N 1
ATOM 568 C CA . ALA A 1 74 ? 1.409 -5.286 -12.494 1.00 97.12 74 ALA A CA 1
ATOM 569 C C . ALA A 1 74 ? 1.856 -4.904 -13.909 1.00 97.12 74 ALA A C 1
ATOM 571 O O . ALA A 1 74 ? 2.526 -5.689 -14.575 1.00 97.12 74 ALA A O 1
ATOM 572 N N . ALA A 1 75 ? 1.545 -3.681 -14.355 1.00 97.56 75 ALA A N 1
ATOM 573 C CA . ALA A 1 75 ? 1.939 -3.177 -15.670 1.00 97.56 75 ALA A CA 1
ATOM 574 C C . ALA A 1 75 ? 3.464 -3.098 -15.869 1.00 97.56 75 ALA A C 1
ATOM 576 O O . ALA A 1 75 ? 3.934 -3.123 -17.006 1.00 97.56 75 ALA A O 1
ATOM 577 N N . TRP A 1 76 ? 4.228 -3.014 -14.777 1.00 96.50 76 TRP A N 1
ATOM 578 C CA . TRP A 1 76 ? 5.692 -2.974 -14.780 1.00 96.50 76 TRP A CA 1
ATOM 579 C C . TRP A 1 76 ? 6.338 -4.255 -14.238 1.00 96.50 76 TRP A C 1
ATOM 581 O O . TRP A 1 76 ? 7.556 -4.292 -14.092 1.00 96.50 76 TRP A O 1
ATOM 591 N N . SER A 1 77 ? 5.557 -5.290 -13.933 1.00 95.12 77 SER A N 1
ATOM 592 C CA . SER A 1 77 ? 6.059 -6.561 -13.404 1.00 95.12 77 SER A CA 1
ATOM 593 C C . SER A 1 77 ? 6.042 -7.659 -14.464 1.00 95.12 77 SER A C 1
ATOM 595 O O . SER A 1 77 ? 5.340 -7.574 -15.470 1.00 95.12 77 SER A O 1
ATOM 597 N N . ASP A 1 78 ? 6.797 -8.729 -14.227 1.00 92.94 78 ASP A N 1
ATOM 598 C CA . ASP A 1 78 ? 6.792 -9.928 -15.078 1.00 92.94 78 ASP A CA 1
ATOM 599 C C . ASP A 1 78 ? 5.552 -10.827 -14.886 1.00 92.94 78 ASP A C 1
ATOM 601 O O . ASP A 1 78 ? 5.305 -11.733 -15.684 1.00 92.94 78 ASP A O 1
ATOM 605 N N . SER A 1 79 ? 4.759 -10.565 -13.845 1.00 94.25 79 SER A N 1
ATOM 606 C CA . SER A 1 79 ? 3.522 -11.258 -13.493 1.00 94.25 79 SER A CA 1
ATOM 607 C C . SER A 1 79 ? 2.466 -10.255 -13.037 1.00 94.25 79 SER A C 1
ATOM 609 O O . SER A 1 79 ? 2.785 -9.271 -12.368 1.00 94.25 79 SER A O 1
ATOM 611 N N . ARG A 1 80 ? 1.196 -10.543 -13.344 1.00 95.12 80 ARG A N 1
ATOM 612 C CA . ARG A 1 80 ? 0.044 -9.802 -12.801 1.00 95.12 80 ARG A CA 1
ATOM 613 C C . ARG A 1 80 ? -0.359 -10.264 -11.407 1.00 95.1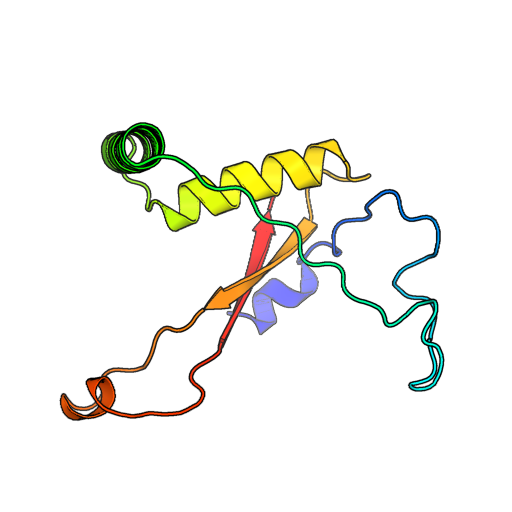2 80 ARG A C 1
ATOM 615 O O . ARG A 1 80 ? -0.849 -9.455 -10.635 1.00 95.12 80 ARG A O 1
ATOM 622 N N . ARG A 1 81 ? -0.080 -11.532 -11.076 1.00 96.56 81 ARG A N 1
ATOM 623 C CA . ARG A 1 81 ? -0.350 -12.091 -9.753 1.00 96.56 81 ARG A CA 1
ATOM 624 C C . ARG A 1 81 ? 0.883 -12.036 -8.859 1.00 96.56 81 ARG A C 1
ATOM 626 O O . ARG A 1 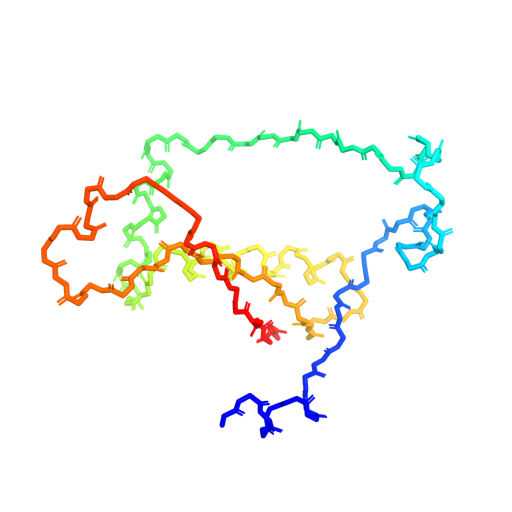81 ? 1.905 -12.641 -9.203 1.00 96.56 81 ARG A O 1
ATOM 633 N N . PHE A 1 82 ? 0.796 -11.336 -7.730 1.00 96.69 82 PHE A N 1
ATOM 634 C CA . PHE A 1 82 ? 1.903 -11.131 -6.789 1.00 96.69 82 PHE A CA 1
ATOM 635 C C . PHE A 1 82 ? 1.434 -10.716 -5.387 1.00 96.69 82 PHE A C 1
ATOM 637 O O . PHE A 1 82 ? 0.280 -10.360 -5.165 1.00 96.69 82 PHE A O 1
ATOM 644 N N . LEU A 1 83 ? 2.356 -10.756 -4.419 1.00 96.25 83 LEU A N 1
ATOM 645 C CA . LEU A 1 83 ? 2.110 -10.292 -3.054 1.00 96.25 83 LEU A CA 1
ATOM 646 C C . LEU A 1 83 ? 2.468 -8.820 -2.859 1.00 96.25 83 LEU A C 1
ATOM 648 O O . LEU A 1 83 ? 3.594 -8.406 -3.139 1.00 96.25 83 LEU A O 1
ATOM 652 N N . LEU A 1 84 ? 1.552 -8.071 -2.249 1.00 95.69 84 LEU A N 1
ATOM 653 C CA . LEU A 1 84 ? 1.811 -6.752 -1.679 1.00 95.69 84 LEU A CA 1
ATOM 654 C C . LEU A 1 84 ? 1.744 -6.806 -0.154 1.00 95.69 84 LEU A C 1
ATOM 656 O O . LEU A 1 84 ? 0.807 -7.361 0.416 1.00 95.69 84 LEU A O 1
ATOM 660 N N . ASN A 1 85 ? 2.716 -6.184 0.513 1.00 95.38 85 ASN A N 1
ATOM 661 C CA . ASN A 1 85 ? 2.617 -5.920 1.943 1.00 95.38 85 ASN A CA 1
ATOM 662 C C . ASN A 1 85 ? 1.856 -4.610 2.170 1.00 95.38 85 ASN A C 1
ATOM 664 O O . ASN A 1 85 ? 2.302 -3.560 1.707 1.00 95.38 85 ASN A O 1
ATOM 668 N N . LEU A 1 86 ? 0.737 -4.665 2.888 1.00 93.94 86 LEU A N 1
ATOM 669 C CA . LEU A 1 86 ? -0.061 -3.495 3.241 1.00 93.94 86 LEU A CA 1
ATOM 670 C C . LEU A 1 86 ? 0.072 -3.207 4.742 1.00 93.94 86 LEU A C 1
ATOM 672 O O . LEU A 1 86 ? -0.504 -3.942 5.551 1.00 93.94 86 LEU A O 1
ATOM 676 N N . PRO A 1 87 ? 0.804 -2.145 5.129 1.00 93.12 87 PRO A N 1
ATOM 677 C CA . PRO A 1 87 ? 0.853 -1.695 6.510 1.00 93.12 87 PRO A CA 1
ATOM 678 C C . PRO A 1 87 ? -0.526 -1.235 6.977 1.00 93.12 87 PRO A C 1
ATOM 680 O O . PRO A 1 87 ? -1.205 -0.464 6.296 1.00 93.12 87 PRO A O 1
ATOM 683 N N . LEU A 1 88 ? -0.916 -1.694 8.158 1.00 90.62 88 LEU A N 1
ATOM 684 C CA . LEU A 1 88 ? -2.137 -1.297 8.839 1.00 90.62 88 LEU A CA 1
ATOM 685 C C . LEU A 1 88 ? -1.766 -0.678 10.183 1.00 90.62 88 LEU A C 1
ATOM 687 O O . LEU A 1 88 ? -0.796 -1.075 10.822 1.00 90.62 88 LEU A O 1
ATOM 691 N N . PHE A 1 89 ? -2.568 0.287 10.613 1.00 87.69 89 PHE A N 1
ATOM 692 C CA . PHE A 1 89 ? -2.383 0.999 11.881 1.00 87.69 89 PHE A CA 1
ATOM 693 C C . PHE A 1 89 ? -3.636 0.896 12.750 1.00 87.69 89 PHE A C 1
ATOM 695 O O . PHE A 1 89 ? -3.926 1.785 13.551 1.00 87.69 89 PHE A O 1
ATOM 702 N N . ASP A 1 90 ? -4.424 -0.155 12.515 1.00 86.94 90 ASP A N 1
ATOM 703 C CA . ASP A 1 90 ? -5.619 -0.412 13.298 1.00 86.94 90 ASP A CA 1
ATOM 704 C C . ASP A 1 90 ? -5.223 -0.918 14.685 1.00 86.94 90 ASP A C 1
ATOM 706 O O . ASP A 1 90 ? -4.231 -1.633 14.844 1.00 86.94 90 ASP A O 1
ATOM 710 N N . ARG A 1 91 ? -5.991 -0.519 15.693 1.00 89.38 91 ARG A N 1
ATOM 711 C CA . ARG A 1 91 ? -5.708 -0.819 17.099 1.00 89.38 91 ARG A CA 1
ATOM 712 C C . ARG A 1 91 ? -6.913 -1.487 17.728 1.00 89.38 91 ARG A C 1
ATOM 714 O O . ARG A 1 91 ? -8.045 -1.049 17.541 1.00 89.38 91 ARG A O 1
ATOM 721 N N . GLU A 1 92 ? -6.665 -2.538 18.497 1.00 90.88 92 GLU A N 1
ATOM 722 C CA . GLU A 1 92 ? -7.724 -3.222 19.229 1.00 90.88 92 GLU A CA 1
ATOM 723 C C . GLU A 1 92 ? -8.274 -2.305 20.331 1.00 90.88 92 GLU A C 1
ATOM 725 O O . GLU A 1 92 ? -7.584 -1.964 21.291 1.00 90.88 92 GLU A O 1
ATOM 730 N N . MET A 1 93 ? -9.531 -1.889 20.187 1.00 92.81 93 MET A N 1
ATOM 731 C CA . MET A 1 93 ? -10.202 -0.973 21.111 1.00 92.81 93 MET A CA 1
ATOM 732 C C . MET A 1 93 ? -10.827 -1.729 22.292 1.00 92.81 93 MET A C 1
ATOM 734 O O . MET A 1 93 ? -12.047 -1.801 22.420 1.00 92.81 93 MET A O 1
ATOM 738 N N . PHE A 1 94 ? -9.995 -2.296 23.167 1.00 93.38 94 PHE A N 1
ATOM 739 C CA . PHE A 1 94 ? -10.463 -3.023 24.359 1.00 93.38 94 PHE A CA 1
ATOM 740 C C . PHE A 1 94 ? -10.891 -2.102 25.520 1.00 93.38 94 PHE A C 1
ATOM 742 O O . PHE A 1 94 ? -11.585 -2.536 26.436 1.00 93.38 94 PHE A O 1
ATOM 749 N N . THR A 1 95 ? -10.500 -0.824 25.489 1.00 94.31 95 THR A N 1
ATOM 750 C CA . THR A 1 95 ? -10.979 0.241 26.388 1.00 94.31 95 THR A CA 1
ATOM 751 C C . THR A 1 95 ? -10.977 1.587 25.644 1.00 94.31 95 THR A C 1
ATOM 753 O O . THR A 1 95 ? -10.168 1.757 24.724 1.00 94.31 95 THR A O 1
ATOM 756 N N . PRO A 1 96 ? -11.836 2.567 25.999 1.00 94.81 96 PRO A N 1
ATOM 757 C CA . PRO A 1 96 ? -11.822 3.894 25.376 1.00 94.81 96 PRO A CA 1
ATOM 758 C C . PRO A 1 96 ? -10.457 4.604 25.420 1.00 94.81 96 PRO A C 1
ATOM 760 O O . PRO A 1 96 ? -10.117 5.331 24.486 1.00 94.81 96 PRO A O 1
ATOM 763 N N . ASP A 1 97 ? -9.643 4.342 26.446 1.00 95.88 97 ASP A N 1
ATOM 764 C CA . ASP A 1 97 ? -8.345 5.004 26.645 1.00 95.88 97 ASP A CA 1
ATOM 765 C C . ASP A 1 97 ? -7.292 4.633 25.586 1.00 95.88 97 ASP A C 1
ATOM 767 O O . ASP A 1 97 ? -6.338 5.383 25.372 1.00 95.88 97 ASP A O 1
ATOM 771 N N . VAL A 1 98 ? -7.476 3.523 24.854 1.00 94.75 98 VAL A N 1
ATOM 772 C CA . VAL A 1 98 ? -6.559 3.095 23.777 1.00 94.75 98 VAL A CA 1
ATOM 773 C C . VAL A 1 98 ? -6.448 4.158 22.677 1.00 94.75 98 VAL A C 1
ATOM 775 O O . VAL A 1 98 ? -5.398 4.307 22.045 1.00 94.75 98 VAL A O 1
ATOM 778 N N . ALA A 1 99 ? -7.500 4.956 22.469 1.00 92.19 99 ALA A N 1
ATOM 779 C CA . ALA A 1 99 ? -7.495 6.040 21.491 1.00 92.19 99 ALA A CA 1
ATOM 780 C C . ALA A 1 99 ? -6.437 7.119 21.796 1.00 92.19 99 ALA A C 1
ATOM 782 O O . ALA A 1 99 ? -5.903 7.724 20.862 1.00 92.19 99 ALA A O 1
ATOM 783 N N . ALA A 1 100 ? -6.116 7.329 23.076 1.00 94.44 100 ALA A N 1
ATOM 784 C CA . ALA A 1 100 ? -5.200 8.367 23.545 1.00 94.44 100 ALA A CA 1
ATOM 785 C C . ALA A 1 100 ? -3.741 7.893 23.686 1.00 94.44 100 ALA A C 1
ATOM 787 O O . ALA A 1 100 ? -2.857 8.709 23.946 1.00 94.44 100 ALA A O 1
ATOM 788 N N . LEU A 1 101 ? -3.474 6.595 23.521 1.00 94.19 101 LEU A N 1
ATOM 789 C CA . LEU A 1 101 ? -2.129 6.043 23.666 1.00 94.19 101 LEU A CA 1
ATOM 790 C C . LEU A 1 101 ? -1.205 6.460 22.516 1.00 94.19 101 LEU A C 1
ATOM 792 O O . LEU A 1 101 ? -1.593 6.469 21.346 1.00 94.19 101 LEU A O 1
ATOM 796 N N . VAL A 1 102 ? 0.051 6.733 22.869 1.00 94.31 102 VAL A N 1
ATOM 797 C CA . VAL A 1 102 ? 1.164 6.933 21.935 1.00 94.31 102 VAL A CA 1
ATOM 798 C C . VAL A 1 102 ? 2.047 5.691 21.988 1.00 94.31 102 VAL A C 1
ATOM 800 O O . VAL A 1 102 ? 2.547 5.330 23.051 1.00 94.31 102 VAL A O 1
ATOM 803 N N . GLY A 1 103 ? 2.235 5.031 20.849 1.00 91.38 103 GLY A N 1
ATOM 804 C CA . GLY A 1 103 ? 2.997 3.790 20.750 1.00 91.38 103 GLY A CA 1
ATOM 805 C C . GLY A 1 103 ? 2.990 3.229 19.333 1.00 91.38 103 GLY A C 1
ATOM 806 O O . GLY A 1 103 ? 2.382 3.814 18.434 1.00 91.38 103 GLY A O 1
ATOM 807 N N . ASP A 1 104 ? 3.678 2.104 19.145 1.00 90.94 104 ASP A N 1
ATOM 808 C CA . ASP A 1 104 ? 3.667 1.373 17.881 1.00 90.94 104 ASP A CA 1
ATOM 809 C C . ASP A 1 104 ? 2.489 0.393 17.834 1.00 90.94 104 ASP A C 1
ATOM 811 O O . ASP A 1 104 ? 2.364 -0.496 18.675 1.00 90.94 104 ASP A O 1
ATOM 815 N N . PHE A 1 105 ? 1.634 0.575 16.831 1.00 91.12 105 PHE A N 1
ATOM 816 C CA . PHE A 1 105 ? 0.486 -0.284 16.525 1.00 91.12 105 PHE A CA 1
ATOM 817 C C . PHE A 1 105 ? 0.559 -0.799 15.082 1.00 91.12 105 PHE A C 1
ATOM 819 O O . PHE A 1 105 ? -0.451 -1.183 14.490 1.00 91.12 105 PHE A O 1
ATOM 826 N N . SER A 1 106 ? 1.750 -0.750 14.482 1.00 91.12 106 SER A N 1
ATOM 827 C CA . SER A 1 106 ? 1.962 -1.164 13.105 1.00 91.12 106 SER A CA 1
ATOM 828 C C . SER A 1 106 ? 1.732 -2.665 12.983 1.00 91.12 106 SER A C 1
ATOM 830 O O . SER A 1 106 ? 2.383 -3.485 13.626 1.00 91.12 106 SER A O 1
ATOM 832 N N . SER A 1 107 ? 0.811 -3.029 12.107 1.00 91.88 107 SER A N 1
ATOM 833 C CA . SER A 1 107 ? 0.602 -4.396 11.657 1.00 91.88 107 SER A CA 1
ATOM 834 C C . SER A 1 107 ? 0.689 -4.443 10.137 1.00 91.88 107 SER A C 1
ATOM 836 O O . SER A 1 107 ? 0.952 -3.445 9.461 1.00 91.88 107 SER A O 1
ATOM 838 N N . SER A 1 108 ? 0.562 -5.632 9.569 1.00 92.69 108 SER A N 1
ATOM 839 C CA . SER A 1 108 ? 0.686 -5.832 8.132 1.00 92.69 108 SER A CA 1
ATOM 840 C C . SER A 1 108 ? -0.222 -6.960 7.681 1.00 92.69 108 SER A C 1
ATOM 842 O O . SER A 1 108 ? -0.361 -7.974 8.368 1.00 92.69 108 SER A O 1
ATOM 844 N N . VAL A 1 109 ? -0.821 -6.787 6.508 1.00 92.44 109 VAL A N 1
ATOM 845 C CA . VAL A 1 109 ? -1.545 -7.843 5.802 1.00 92.44 109 VAL A CA 1
ATOM 846 C C . VAL A 1 109 ? -0.884 -8.071 4.448 1.00 92.44 109 VAL A C 1
ATOM 848 O O . VAL A 1 109 ? -0.545 -7.122 3.742 1.00 92.44 109 VAL A O 1
ATOM 851 N N . LEU A 1 110 ? -0.690 -9.339 4.087 1.00 94.38 110 LEU A N 1
ATOM 852 C CA . LEU A 1 110 ? -0.246 -9.707 2.746 1.00 94.38 110 LEU A CA 1
ATOM 853 C C . LEU A 1 110 ? -1.466 -9.807 1.827 1.00 94.38 110 LEU A C 1
ATOM 855 O O . LEU A 1 110 ? -2.366 -10.614 2.065 1.00 94.38 110 LEU A O 1
ATOM 859 N N . LEU A 1 111 ? -1.492 -8.979 0.789 1.00 94.38 111 LEU A N 1
ATOM 860 C CA . LEU A 1 111 ? -2.504 -8.998 -0.257 1.00 94.38 111 LEU A CA 1
ATOM 861 C C . LEU A 1 111 ? -1.986 -9.820 -1.443 1.00 94.38 111 LEU A C 1
ATOM 863 O O . LEU A 1 111 ? -0.964 -9.470 -2.024 1.00 94.38 111 LEU A O 1
ATOM 867 N N . ASP A 1 112 ? -2.699 -10.893 -1.786 1.00 95.06 112 ASP A N 1
ATOM 868 C CA . ASP A 1 112 ? -2.583 -11.594 -3.072 1.00 95.06 112 ASP A CA 1
ATOM 869 C C . ASP A 1 112 ? -3.360 -10.759 -4.100 1.00 95.06 112 ASP A C 1
ATOM 871 O O . ASP A 1 112 ? -4.588 -10.712 -4.037 1.00 95.06 112 ASP A O 1
ATOM 875 N N . ALA A 1 113 ? -2.637 -9.999 -4.924 1.00 94.12 113 ALA A N 1
ATOM 876 C CA . ALA A 1 113 ? -3.188 -9.189 -6.009 1.00 94.12 113 ALA A CA 1
ATOM 877 C C . ALA A 1 113 ? -3.049 -9.965 -7.321 1.00 94.12 113 ALA A C 1
ATOM 879 O O . ALA A 1 113 ? -2.008 -10.596 -7.511 1.00 94.12 113 ALA A O 1
ATOM 880 N N . ASP A 1 114 ? -4.058 -9.918 -8.193 1.00 86.88 114 ASP A N 1
ATOM 881 C CA . ASP A 1 114 ? -4.142 -10.658 -9.459 1.00 86.88 114 ASP A CA 1
ATOM 882 C C . ASP A 1 114 ? -4.742 -9.854 -10.626 1.00 86.88 114 ASP A C 1
ATOM 884 O O . ASP A 1 114 ? -5.470 -8.868 -10.373 1.00 86.88 114 ASP A O 1
#

Radi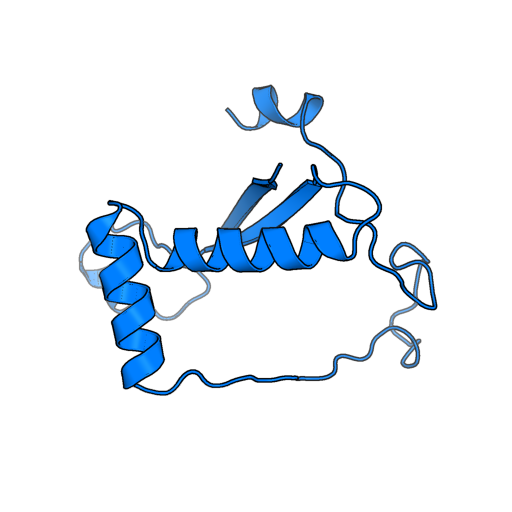us of gyration: 18.2 Å; chains: 1; bounding box: 49×41×42 Å

Foldseek 3Di:
DCVVCVVPAAAAFDADDPDDLPPDDDPPPCVNPDDDDDDDDDDPVRVVVLCVVCVVVPHHSVVSVVLVVLVVSCVRTPHSWHKDKDKDQDDDCPDPCVVVDDDDSIDIDIDGGD

Secondary structure (DSSP, 8-state):
-HHHHGGG--PPP----SS-TTS---TT-TTTS----------HHHHHHHHHHHHHTT--HHHHHHHHHHHHHHHTSS-S-EEEEEEE-----SSGGGGG--S---EEEEEEE-

pLDDT: mean 92.5, std 5.89, range [73.56, 98.44]

Sequence (114 aa):
WWRERLPNLPRAPRLPTTVDPLTPVSAGDTALTHSRRLHHWLGPADKAALINAARRYGITPAAALATAFAEVIAAWSDSRRFLLNLPLFDREMFTPDVAALVGDFSSSVLLDAD

=== Feature glossary ===
A reading guide for the features in this record.

Start from the sequence.

  · This is the polypeptide sequence — one letter per residue, N-terminus first. Length ranges from a few dozen residues for small domains to over a thousand for large multi-domain proteins.

Fold it, and you get atomic coordinates and the backbone conformation that goes with them.

  · Structure coordinates are given as an mmCIF _atom_site loop: one row per atom with element, residue name, chain id, sequence number, and x/y/z position in Å. Only the four main-chain atoms per residue are included here; side chains are omitted to keep the record compact.

  · Backbone dihedral angles. Every residue except chain termini has a φ (preceding-C → N → Cα → C) and a ψ (N → Cα → C → next-N). They are reported in degrees following the IUPAC sign convention. Secondary structure is essentially a statement about which (φ, ψ) basin each residue occupies.

  · The SS8 string is DSSP's per-residue secondary-structure call. α-helix (H) means an i→i+4 H-bond ladder; β-strand (E) means the residue participates in a β-sheet; 3₁₀ (G) and π (I) are tighter and wider helices; T/S are turns/bends; '-' is loop.

  · SS3 is a coarse helix/strand/coil call (letters a/b/c) made by the P-SEA algorithm from inter-Cα distances and dihedrals. It is less detailed than DSSP but needs only Cα positions.

Summarize the fold with a handful of shape descriptors and a per-residue structural alphabet.

  · Radius of gyration (Rg) is the root-mean-square distance of Cα atoms from their centroid — a single number for overall size and compactness. A globular domain of N residues has Rg ≈ 2.2·N^0.38 Å; an extended or disordered chain has a much larger Rg. The Cα contact count is the number of residue pairs whose Cα atoms are within 8 Å and are more than four positions apart in sequence — a standard proxy for tertiary packing density. The bounding box is the smallest axis-aligned box enclosing all Cα atoms.

  · The Foldseek 3Di string encodes local tertiary geometry as a 20-letter alphabet — one character per residue — derived from the relative positions of nearby Cα atoms. Unlike the amino-acid sequence, 3Di is a direct function of the 3D structure, so two proteins with the same fold have similar 3Di strings even at low sequence identity.

  · Solvent-accessible surface area (SASA) is the area in Å² traced out by the centre of a 1.4 Å probe sphere (a water molecule) rolled over the protein's van der Waals surface (Shrake–Rupley / Lee–Richards construction). Buried residues have near-zero SASA; fully exposed residues can exceed 200 Å². The total SASA scales roughly with the number of surface residues.

Ask how reliable the model is.

  · pLDDT (predicted Local Distance Difference Test) is AlphaFold's per-residue confidence score, ranging from 0 to 100. Values above 90 indicate high confidence (typically well-packed cores); 70–90 is confident; 50–70 low confidence; below 50 usually means the region is disordered or the prediction is unreliable there. AlphaFold stores pLDDT in the mmCIF B-factor column.

  · B-factor (Debye–Waller factor) reflects atomic displacement in the crystal lattice. It is an experimental observable (units Å²), not a prediction; low values mean the atom is pinned down, high values mean it moves or is heterogeneous across the crystal.

  · Predicted Aligned Error (PAE) is an AlphaFold confidence matrix: entry (i, j) is the expected error in the position of residue j, in ångströms, when the prediction is superimposed on the true structure at residue i. Low PAE within a block of residues means that block is internally rigid and well-predicted; high PAE between two blocks means their relative placement is uncertain even if each block individually is confident.

Place it in context: what it resembles, what it is annotated as, and how it looks.

  · Nearest PDB neighbors are the top structural matches found by Foldseek when searching this structure against the entire Protein Data Bank. Each hit reports a TM-score (0 to 1; >0.5 almost always implies the same fold) and an E-value. These are *structural* homologs — they may share no detectable sequence similarity.

  · Functional annotations link the protein to curated databases. InterPro entries identify conserved domains and families by matching the sequence against member-database signatures (Pfam, PROSITE, CDD, …). Gene Ontology (GO) terms describe molecular function, biological process, and cellular component in a controlled vocabulary. CATH places the structure in a hierarchical fold classification (Class/Architecture/Topology/Homologous-superfamily). The organism is the source species.

  · Three diagnostic plots accompany the record. The Cα contact map visualizes the tertiary structure as a 2D adjacency matrix (8 Å cutoff, sequence-local contacts suppressed). The Ramachandran plot shows the distribution of backbone (φ, ψ) torsions, with points in the α and β basins reflecting secondary structure content. The PAE plot shows AlphaFold's inter-residue confidence as a color matrix.

  · Six rendered views show the 3D structure from the faces of a cube — i.e. along ±x, ±y, ±z. Rendering representation is drawn randomly per protein from cartoon (secondary-structure ribbons), sticks (backbone bonds), or molecular surface; coloring is either N→C rainbow (blue at the N-terminus through red at the C-terminus) or one color per chain.